Protein AF-A0A483A9W5-F1 (afdb_monomer)

Mean predicted aligned error: 8.2 Å

Sequence (47 aa):
MRFDNITNEQVNKAVALLNDKPRKVLSYKTPKVVFESGIINLFQYQH

Structure (mmCIF, N/CA/C/O backbone):
data_AF-A0A483A9W5-F1
#
_entry.id   AF-A0A483A9W5-F1
#
loop_
_atom_site.group_PDB
_atom_site.id
_atom_site.type_symbol
_atom_site.label_atom_id
_atom_site.label_alt_id
_atom_site.label_comp_id
_atom_site.label_asym_id
_atom_site.label_entity_id
_atom_site.label_seq_id
_atom_site.pdbx_PDB_ins_code
_atom_site.Cartn_x
_atom_site.Cartn_y
_atom_site.Cartn_z
_atom_site.occupancy
_atom_site.B_iso_or_equiv
_atom_site.auth_seq_id
_atom_site.auth_comp_id
_atom_site.auth_asym_id
_atom_site.auth_atom_id
_atom_site.pdbx_PDB_model_num
ATOM 1 N N . MET A 1 1 ? -1.790 -14.295 -20.511 1.00 56.41 1 MET A N 1
ATOM 2 C CA . MET A 1 1 ? -1.635 -12.847 -20.246 1.00 56.41 1 MET A CA 1
ATOM 3 C C . MET A 1 1 ? -0.148 -12.542 -20.291 1.00 56.41 1 MET A C 1
ATOM 5 O O . MET A 1 1 ? 0.586 -13.222 -19.589 1.00 56.41 1 MET A O 1
ATOM 9 N N . ARG A 1 2 ? 0.308 -11.626 -21.155 1.00 61.00 2 ARG A N 1
ATOM 10 C CA . ARG A 1 2 ? 1.712 -11.183 -21.180 1.00 61.00 2 ARG A CA 1
ATOM 11 C C . ARG A 1 2 ? 1.843 -9.961 -20.279 1.00 61.00 2 ARG A C 1
ATOM 13 O O . ARG A 1 2 ? 1.253 -8.928 -20.580 1.00 61.00 2 ARG A O 1
ATOM 20 N N . PHE A 1 3 ? 2.573 -10.106 -19.179 1.00 67.69 3 PHE A N 1
ATOM 21 C CA . PHE A 1 3 ? 2.911 -9.005 -18.268 1.00 67.69 3 PHE A CA 1
ATOM 22 C C . PHE A 1 3 ? 4.244 -8.336 -18.640 1.00 67.69 3 PHE A C 1
ATOM 24 O O . PHE A 1 3 ? 4.664 -7.392 -17.982 1.00 67.69 3 PHE A O 1
ATOM 31 N N . ASP A 1 4 ? 4.867 -8.790 -19.730 1.00 75.25 4 ASP A N 1
ATOM 32 C CA . ASP A 1 4 ? 6.227 -8.445 -20.160 1.00 75.25 4 ASP A CA 1
ATOM 33 C C . ASP A 1 4 ? 6.434 -6.945 -20.457 1.00 75.25 4 ASP A C 1
ATOM 35 O O . ASP A 1 4 ? 7.567 -6.482 -20.516 1.00 75.25 4 ASP A O 1
ATOM 39 N N . ASN A 1 5 ? 5.349 -6.173 -20.602 1.00 81.88 5 ASN A N 1
ATOM 40 C CA . ASN A 1 5 ? 5.381 -4.738 -20.904 1.00 81.88 5 ASN A CA 1
ATOM 41 C C . ASN A 1 5 ? 4.995 -3.839 -19.716 1.00 81.88 5 ASN A C 1
ATOM 43 O O . ASN A 1 5 ? 4.797 -2.640 -19.909 1.00 81.88 5 ASN A O 1
ATOM 47 N N . ILE A 1 6 ? 4.834 -4.387 -1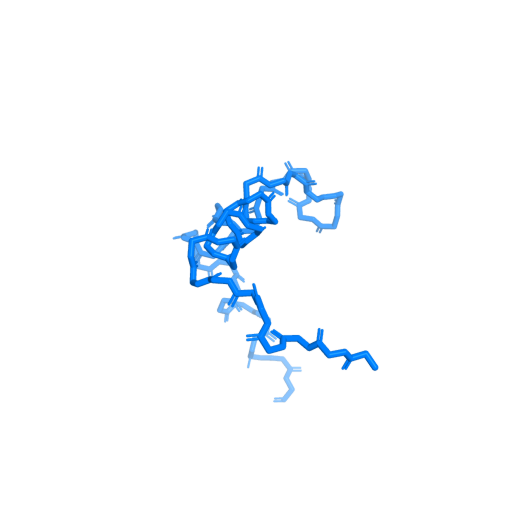8.506 1.00 88.56 6 ILE A N 1
ATOM 48 C CA . ILE A 1 6 ? 4.551 -3.561 -17.327 1.00 88.56 6 ILE A CA 1
ATOM 49 C C . ILE A 1 6 ? 5.861 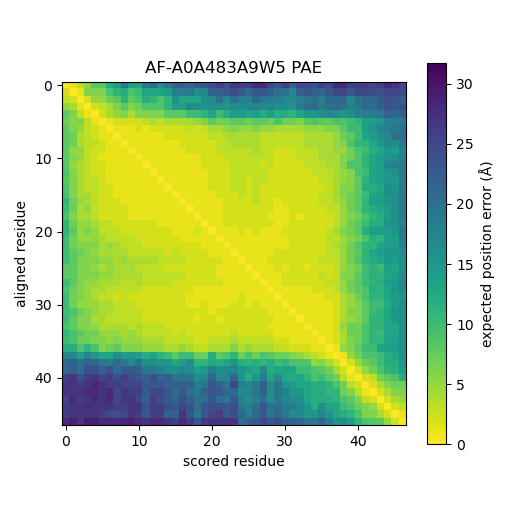-2.982 -16.800 1.00 88.56 6 ILE A C 1
ATOM 51 O O . ILE A 1 6 ? 6.759 -3.711 -16.384 1.00 88.56 6 ILE A O 1
ATOM 55 N N . THR A 1 7 ? 5.958 -1.656 -16.777 1.00 90.44 7 THR A N 1
ATOM 56 C CA . THR A 1 7 ? 7.113 -0.970 -16.197 1.00 90.44 7 THR A CA 1
ATOM 57 C C . THR A 1 7 ? 7.024 -0.942 -14.673 1.00 90.44 7 THR A C 1
ATOM 59 O O . THR A 1 7 ? 5.938 -0.919 -14.088 1.00 90.44 7 THR A O 1
ATOM 62 N N . ASN A 1 8 ? 8.175 -0.842 -14.005 1.00 91.69 8 ASN A N 1
ATOM 63 C CA . ASN A 1 8 ? 8.223 -0.645 -12.552 1.00 91.69 8 ASN A CA 1
ATOM 64 C C . ASN A 1 8 ? 7.438 0.598 -12.110 1.00 91.69 8 ASN A C 1
ATOM 66 O O . ASN A 1 8 ? 6.833 0.602 -11.044 1.00 91.69 8 ASN A O 1
ATOM 70 N N . GLU A 1 9 ? 7.398 1.644 -12.937 1.00 93.88 9 GLU A N 1
ATOM 71 C CA . GLU A 1 9 ? 6.604 2.840 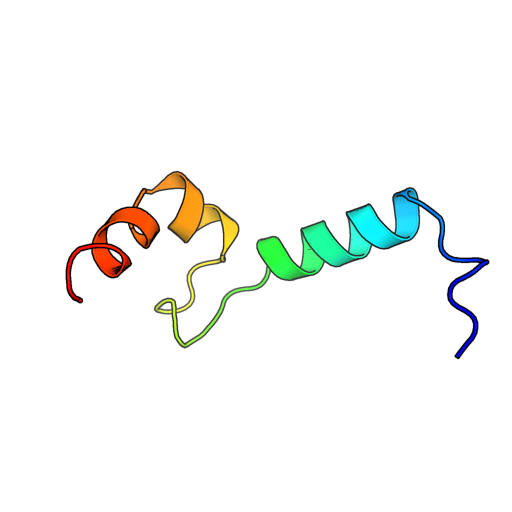-12.656 1.00 93.88 9 GLU A CA 1
ATOM 72 C C . GLU A 1 9 ? 5.103 2.526 -12.602 1.00 93.88 9 GLU A C 1
ATOM 74 O O . GLU A 1 9 ? 4.404 2.989 -11.700 1.00 93.88 9 GLU A O 1
ATOM 79 N N . GLN A 1 10 ? 4.603 1.709 -13.531 1.00 93.25 10 GLN A N 1
ATOM 80 C CA . GLN A 1 10 ? 3.204 1.282 -13.540 1.00 93.25 10 GLN A CA 1
ATOM 81 C C . GLN A 1 10 ? 2.877 0.409 -12.324 1.00 93.25 10 GLN A C 1
ATOM 83 O O . GLN A 1 10 ? 1.832 0.608 -11.702 1.00 93.25 10 GLN A O 1
ATOM 88 N N . VAL A 1 11 ? 3.785 -0.497 -11.938 1.00 93.06 11 VAL A N 1
ATOM 89 C CA . VAL A 1 11 ? 3.644 -1.292 -10.707 1.00 93.06 11 VAL A CA 1
ATOM 90 C C . VAL A 1 11 ? 3.587 -0.377 -9.486 1.00 93.06 11 VAL A C 1
ATOM 92 O O . VAL A 1 11 ? 2.649 -0.464 -8.697 1.00 93.06 11 VAL A O 1
ATOM 95 N N . ASN A 1 12 ? 4.536 0.549 -9.357 1.00 94.81 12 ASN A N 1
ATOM 96 C CA . ASN A 1 12 ? 4.617 1.458 -8.215 1.00 94.81 12 ASN A CA 1
ATOM 97 C C . ASN A 1 12 ? 3.372 2.345 -8.102 1.00 94.81 12 ASN A C 1
ATOM 99 O O . ASN A 1 12 ? 2.841 2.521 -7.005 1.00 94.81 12 ASN A O 1
ATOM 103 N N . LYS A 1 13 ? 2.855 2.846 -9.231 1.00 96.12 13 LYS A N 1
ATOM 104 C CA . LYS A 1 13 ? 1.592 3.597 -9.278 1.00 96.12 13 LYS A CA 1
ATOM 105 C C . LYS A 1 13 ? 0.416 2.756 -8.784 1.00 96.12 13 LYS A C 1
ATOM 107 O O . LYS A 1 13 ? -0.362 3.225 -7.957 1.0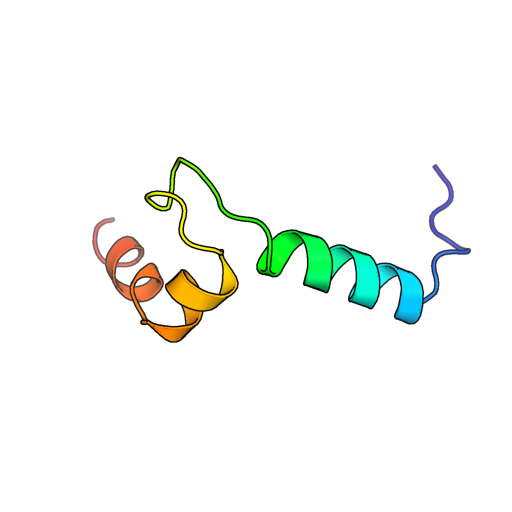0 96.12 13 LYS A O 1
ATOM 112 N N . ALA A 1 14 ? 0.292 1.514 -9.249 1.00 95.19 14 ALA A N 1
ATOM 113 C CA . ALA A 1 14 ? -0.779 0.622 -8.810 1.00 95.19 14 ALA A CA 1
ATOM 114 C C . ALA A 1 14 ? -0.681 0.298 -7.310 1.00 95.19 14 ALA A C 1
ATOM 116 O O . ALA A 1 14 ? -1.685 0.344 -6.600 1.00 95.19 14 ALA A O 1
ATOM 117 N N . VAL A 1 15 ? 0.526 0.024 -6.812 1.00 95.12 15 VAL A N 1
ATOM 118 C CA . VAL A 1 15 ? 0.776 -0.254 -5.392 1.00 95.12 15 VAL A CA 1
ATOM 119 C C . VAL A 1 15 ? 0.423 0.954 -4.523 1.00 95.12 15 VAL A C 1
ATOM 121 O O . VAL A 1 15 ? -0.273 0.788 -3.523 1.00 95.12 15 VAL A O 1
ATOM 124 N N . ALA A 1 16 ? 0.821 2.167 -4.920 1.00 95.94 16 ALA A N 1
ATOM 125 C CA . ALA A 1 16 ? 0.461 3.392 -4.205 1.00 95.94 16 ALA A CA 1
ATOM 126 C C . ALA A 1 16 ? -1.064 3.552 -4.096 1.00 95.94 16 ALA A C 1
ATOM 128 O O . ALA A 1 16 ? -1.598 3.688 -2.997 1.00 95.94 16 ALA A O 1
ATOM 129 N N . LEU A 1 17 ? -1.787 3.397 -5.212 1.00 96.69 17 LEU A N 1
ATOM 130 C CA . LEU A 1 17 ? -3.253 3.466 -5.223 1.00 96.69 17 LEU A CA 1
ATOM 131 C C . LEU A 1 17 ? -3.904 2.426 -4.302 1.00 96.69 17 LEU A C 1
ATOM 133 O O . LEU A 1 17 ? -4.915 2.710 -3.661 1.00 96.69 17 LEU A O 1
ATOM 137 N N . LEU A 1 18 ? -3.354 1.213 -4.231 1.00 95.62 18 LEU A N 1
ATOM 138 C CA . LEU A 1 18 ? -3.874 0.165 -3.353 1.00 95.62 18 LEU A CA 1
ATOM 139 C C . LEU A 1 18 ? -3.628 0.472 -1.874 1.00 95.62 18 LEU A C 1
ATOM 141 O O . LEU A 1 18 ? -4.523 0.220 -1.060 1.00 95.62 18 LEU A O 1
ATOM 145 N N . ASN A 1 19 ? -2.449 1.007 -1.553 1.00 95.31 19 ASN A N 1
ATOM 146 C CA . ASN A 1 19 ? -2.011 1.313 -0.194 1.00 95.31 19 ASN A CA 1
ATOM 147 C C . ASN A 1 19 ? -2.671 2.563 0.385 1.00 95.31 19 ASN A C 1
ATOM 149 O O . ASN A 1 19 ? -2.866 2.619 1.599 1.00 95.31 19 ASN A O 1
ATOM 153 N N . ASP A 1 20 ? -3.059 3.509 -0.469 1.00 95.75 20 ASP A N 1
ATOM 154 C CA . ASP A 1 20 ? -3.725 4.753 -0.075 1.00 95.75 20 ASP A CA 1
ATOM 155 C C . ASP A 1 20 ? -5.257 4.646 -0.110 1.00 95.75 20 ASP A C 1
ATOM 157 O O . ASP A 1 20 ? -5.957 5.547 0.346 1.00 95.75 20 ASP A O 1
ATOM 161 N N . LYS A 1 21 ? -5.816 3.532 -0.605 1.00 96.94 21 LYS A N 1
ATOM 162 C CA . LYS A 1 21 ? -7.269 3.324 -0.663 1.00 96.94 21 LYS A CA 1
ATOM 163 C C . LYS A 1 21 ? -7.841 2.873 0.691 1.00 96.94 21 LYS A C 1
ATOM 165 O O . LYS A 1 21 ? -7.496 1.781 1.154 1.00 96.94 21 LYS A O 1
ATOM 170 N N . PRO A 1 22 ? -8.800 3.616 1.280 1.00 96.50 22 PRO A N 1
ATOM 171 C CA . PRO A 1 22 ? -9.551 3.191 2.461 1.00 96.50 22 PRO A CA 1
ATOM 172 C C . PRO A 1 22 ? -10.246 1.838 2.282 1.00 96.50 22 PRO A C 1
ATOM 174 O O . PRO A 1 22 ? -10.852 1.566 1.240 1.00 96.50 22 PRO A O 1
ATOM 177 N N . ARG A 1 23 ? -10.210 0.986 3.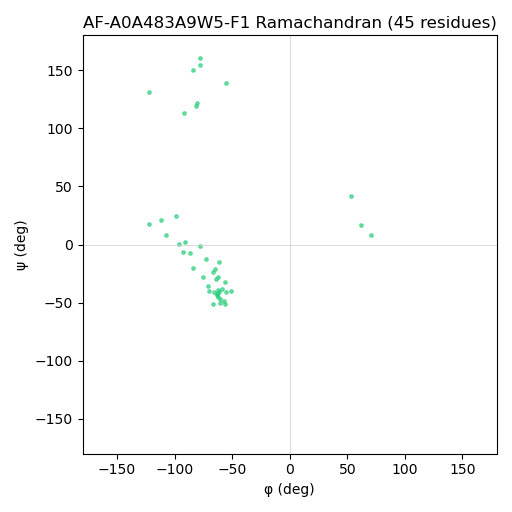312 1.00 95.94 23 ARG A N 1
ATOM 178 C CA . ARG A 1 23 ? -10.874 -0.328 3.303 1.00 95.94 23 ARG A CA 1
ATOM 179 C C . ARG A 1 23 ? -11.862 -0.439 4.455 1.00 95.94 23 ARG A C 1
ATOM 181 O O . ARG A 1 23 ? -11.502 -0.210 5.603 1.00 95.94 23 ARG A O 1
ATOM 188 N N . LYS A 1 24 ? -13.090 -0.884 4.171 1.00 94.81 24 LYS A N 1
ATOM 189 C CA . LYS A 1 24 ? -14.126 -1.104 5.198 1.00 94.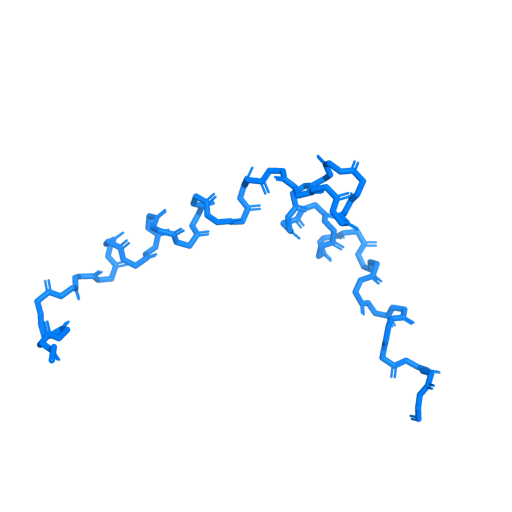81 24 LYS A CA 1
ATOM 190 C C . LYS A 1 24 ? -13.654 -2.048 6.314 1.00 94.81 24 LYS A C 1
ATOM 192 O O . LYS A 1 24 ? -13.896 -1.764 7.478 1.00 94.81 24 LYS A O 1
ATOM 197 N N . VAL A 1 25 ? -12.933 -3.120 5.963 1.00 92.06 25 VAL A N 1
ATOM 198 C CA . VAL A 1 25 ? -12.374 -4.097 6.925 1.00 92.06 25 VAL A CA 1
ATOM 199 C C . VAL A 1 25 ? -11.319 -3.491 7.858 1.00 92.06 25 VAL A C 1
ATOM 201 O O . VAL A 1 25 ? -11.086 -4.003 8.942 1.00 92.06 25 VAL A O 1
ATOM 204 N N . LEU A 1 26 ? -10.716 -2.370 7.460 1.00 90.81 26 LEU A N 1
ATOM 205 C CA . LEU A 1 26 ? -9.752 -1.618 8.259 1.00 90.81 26 LEU A CA 1
ATOM 206 C C . LEU A 1 26 ? -10.415 -0.422 8.959 1.00 90.81 26 LEU A C 1
ATOM 208 O O . LEU A 1 26 ? -9.758 0.583 9.222 1.00 90.81 26 LEU A O 1
ATOM 212 N N . SER A 1 27 ? -11.729 -0.477 9.192 1.00 93.44 27 SER A N 1
ATOM 213 C CA . SER A 1 27 ? -12.517 0.647 9.717 1.00 93.44 27 SER A CA 1
ATOM 214 C C . SER A 1 27 ? -12.336 1.922 8.888 1.00 93.44 27 SER A C 1
ATOM 216 O O . SER A 1 27 ? -12.171 3.013 9.425 1.00 93.44 27 SER A O 1
ATOM 218 N N . TYR A 1 28 ? -12.315 1.764 7.561 1.00 94.25 28 TYR A N 1
ATOM 219 C CA . TYR A 1 28 ? -12.054 2.823 6.581 1.00 94.25 28 TYR A CA 1
ATOM 220 C C . TYR A 1 28 ? -10.667 3.482 6.686 1.00 94.25 28 TYR A C 1
ATOM 222 O O . TYR A 1 28 ? -10.433 4.519 6.071 1.00 94.25 28 TYR A O 1
ATOM 230 N N . LYS A 1 29 ? -9.705 2.863 7.378 1.00 93.69 29 LYS A N 1
ATOM 231 C CA . LYS A 1 29 ? -8.289 3.238 7.279 1.00 93.69 29 LYS A CA 1
ATOM 232 C C . LYS A 1 29 ? -7.670 2.682 5.996 1.00 93.69 29 LYS A C 1
ATOM 234 O O . LYS A 1 29 ? -8.192 1.746 5.378 1.00 93.69 29 LYS A O 1
ATOM 239 N N . THR A 1 30 ? -6.550 3.269 5.592 1.00 95.88 30 THR A N 1
ATOM 240 C CA . THR A 1 30 ? -5.756 2.780 4.464 1.00 95.88 30 THR A CA 1
ATOM 241 C C . THR A 1 30 ? -4.808 1.666 4.930 1.00 95.88 30 THR A C 1
ATOM 243 O O . THR A 1 30 ? -4.390 1.674 6.094 1.00 95.88 30 THR A O 1
ATOM 246 N N . PRO A 1 31 ? -4.448 0.702 4.062 1.00 94.38 31 PRO A N 1
ATOM 247 C CA . PRO A 1 31 ? -3.447 -0.313 4.387 1.00 94.38 31 PRO A CA 1
ATOM 248 C C . PRO A 1 31 ? -2.139 0.277 4.920 1.00 94.38 31 PRO A C 1
ATOM 250 O O . PRO A 1 31 ? -1.601 -0.236 5.898 1.00 94.38 31 PRO A O 1
ATO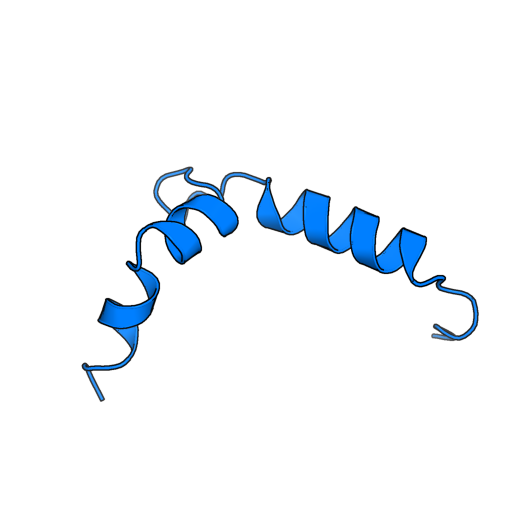M 253 N N . LYS A 1 32 ? -1.682 1.395 4.341 1.00 94.00 32 LYS A N 1
ATOM 254 C CA . LYS A 1 32 ? -0.486 2.116 4.790 1.00 94.00 32 LYS A CA 1
ATOM 255 C C . LYS A 1 32 ? -0.571 2.526 6.265 1.00 94.00 32 LYS A C 1
ATOM 257 O O . LYS A 1 32 ? 0.300 2.168 7.048 1.00 94.00 32 LYS A O 1
ATOM 262 N N . VAL A 1 33 ? -1.664 3.182 6.665 1.00 92.88 33 VAL A N 1
ATOM 263 C CA . VAL A 1 33 ? -1.879 3.637 8.053 1.00 92.88 33 VAL A CA 1
ATOM 264 C C . VAL A 1 33 ? -1.939 2.463 9.034 1.00 92.88 33 VAL A C 1
ATOM 266 O O . VAL A 1 33 ? -1.429 2.540 10.151 1.00 92.88 33 VAL A O 1
ATOM 269 N N . VAL A 1 34 ? -2.570 1.355 8.644 1.00 91.56 34 VAL A N 1
ATOM 270 C CA . VAL A 1 34 ? -2.679 0.166 9.504 1.00 91.56 34 VAL A CA 1
ATOM 271 C C . VAL A 1 34 ? -1.332 -0.544 9.664 1.00 91.56 34 VAL A C 1
ATOM 273 O O . VAL A 1 34 ? -1.023 -1.023 10.753 1.00 91.56 34 VAL A O 1
ATOM 276 N N . PHE A 1 35 ? -0.514 -0.569 8.612 1.00 89.00 35 PHE A N 1
ATOM 277 C CA . PHE A 1 35 ? 0.846 -1.095 8.671 1.00 89.00 35 PHE A CA 1
ATOM 278 C C . PHE A 1 35 ? 1.755 -0.231 9.557 1.00 89.00 35 PHE A C 1
ATOM 280 O O . PHE A 1 35 ? 2.363 -0.746 10.491 1.00 89.00 35 PHE A O 1
ATOM 287 N N . GLU A 1 36 ? 1.782 1.085 9.332 1.00 88.50 36 GLU A N 1
ATOM 288 C CA . GLU A 1 36 ? 2.612 2.034 10.093 1.00 88.50 36 GLU A CA 1
ATOM 289 C C . GLU A 1 36 ? 2.228 2.112 11.579 1.00 88.50 36 GLU A C 1
ATOM 291 O O . GLU A 1 36 ? 3.081 2.345 12.430 1.00 88.50 36 GLU A O 1
ATOM 296 N N . SER A 1 37 ? 0.958 1.868 11.915 1.00 87.25 37 SER A N 1
ATOM 297 C CA . SER A 1 37 ? 0.492 1.814 13.309 1.00 87.25 37 SER A CA 1
ATOM 298 C C . SER A 1 37 ? 0.824 0.503 14.034 1.00 87.25 37 SER A C 1
ATOM 300 O O . SER A 1 37 ? 0.482 0.360 15.206 1.00 87.25 37 SER A O 1
ATOM 302 N N . GLY A 1 38 ? 1.460 -0.468 13.366 1.00 77.50 38 GLY A N 1
ATOM 303 C CA . GLY A 1 38 ? 1.851 -1.743 13.972 1.00 77.50 38 GLY A CA 1
ATOM 304 C C . GLY A 1 38 ? 0.683 -2.680 14.301 1.00 77.50 38 GLY A C 1
ATOM 305 O O . GLY A 1 38 ? 0.894 -3.726 14.910 1.00 77.50 38 GLY A O 1
ATOM 306 N N . ILE A 1 39 ? -0.545 -2.360 13.872 1.00 65.06 39 ILE A N 1
ATOM 307 C CA . ILE A 1 39 ? -1.749 -3.174 14.124 1.00 65.06 39 ILE A CA 1
ATOM 308 C C . ILE A 1 39 ? -1.630 -4.564 13.476 1.00 65.06 39 ILE A C 1
ATOM 310 O O . ILE A 1 39 ? -2.182 -5.539 13.980 1.00 65.06 39 ILE A O 1
ATOM 314 N N . ILE A 1 40 ? -0.861 -4.688 12.391 1.00 58.59 40 ILE A N 1
ATOM 315 C CA . ILE A 1 40 ? -0.622 -5.969 11.706 1.00 58.59 40 ILE A CA 1
ATOM 316 C C . ILE A 1 40 ? 0.189 -6.950 12.576 1.00 58.59 40 ILE A C 1
ATOM 318 O O . ILE A 1 40 ? 0.008 -8.158 12.440 1.00 58.59 40 ILE A O 1
ATOM 322 N N . ASN A 1 41 ?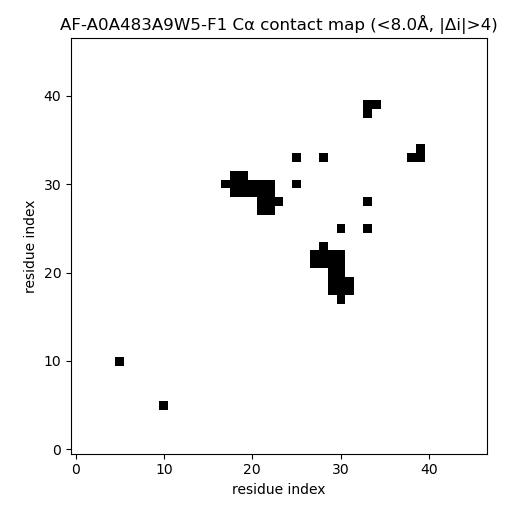 0.967 -6.467 13.554 1.00 54.69 41 ASN A N 1
ATOM 323 C CA . ASN A 1 41 ? 1.702 -7.334 14.483 1.00 54.69 41 ASN A CA 1
ATOM 324 C C . ASN A 1 41 ? 0.796 -8.033 15.516 1.00 54.69 41 ASN A C 1
ATOM 326 O O . ASN A 1 41 ? 1.242 -8.971 16.166 1.00 54.69 41 ASN A O 1
ATOM 330 N N . LEU A 1 42 ? -0.473 -7.630 15.666 1.00 51.75 42 LEU A N 1
ATOM 331 C CA . LEU A 1 42 ? -1.419 -8.275 16.593 1.00 51.75 42 LEU A CA 1
ATOM 332 C C . LEU A 1 42 ? -2.106 -9.515 16.000 1.00 51.75 42 LEU A C 1
ATOM 334 O O . LEU A 1 42 ? -2.589 -10.357 16.751 1.00 51.75 42 LEU A O 1
ATOM 338 N N . PHE A 1 43 ? -2.128 -9.664 14.672 1.00 51.47 43 PHE A N 1
ATOM 339 C CA . PHE A 1 43 ? -2.752 -10.817 14.009 1.00 51.47 43 PHE A CA 1
ATOM 340 C C . PHE A 1 43 ? -1.814 -12.027 13.858 1.00 51.47 43 PHE A C 1
ATOM 342 O O . PHE A 1 43 ? -2.271 -13.090 13.449 1.00 51.47 43 PHE A O 1
ATOM 349 N N . GLN A 1 44 ? -0.523 -11.895 14.192 1.00 49.44 44 GLN A N 1
ATOM 350 C CA . GLN A 1 44 ? 0.460 -12.985 14.079 1.00 49.44 44 GLN A CA 1
ATOM 351 C C . GLN A 1 44 ? 0.698 -13.779 15.378 1.00 49.44 44 GLN A C 1
ATOM 353 O O . GLN A 1 44 ? 1.478 -14.722 15.360 1.00 49.44 44 GLN A O 1
ATOM 358 N N . TYR A 1 45 ? 0.014 -13.457 16.485 1.00 48.12 45 TYR A N 1
ATOM 359 C CA . TYR A 1 45 ? 0.206 -14.125 17.788 1.00 48.12 45 TYR A CA 1
ATOM 360 C C . TYR A 1 45 ? -0.988 -14.973 18.264 1.00 48.12 45 TYR A C 1
ATOM 362 O O . TYR A 1 45 ? -1.115 -15.229 19.460 1.00 48.12 45 TYR A O 1
ATOM 370 N N . GLN A 1 46 ? -1.888 -15.401 17.370 1.00 44.72 46 GLN A N 1
ATOM 371 C CA . GLN A 1 46 ? -3.089 -16.169 17.756 1.00 44.72 46 GLN A CA 1
ATOM 372 C C . GLN A 1 46 ? -3.238 -17.554 17.097 1.00 44.72 46 GLN A C 1
ATOM 374 O O . GLN A 1 46 ? -4.323 -18.127 17.165 1.00 44.72 46 GLN A O 1
ATOM 379 N N . HIS A 1 47 ? -2.173 -18.133 16.533 1.00 45.47 47 HIS A N 1
ATOM 380 C CA . HIS A 1 47 ? -2.153 -19.547 16.132 1.00 45.47 47 HIS A CA 1
ATOM 381 C C . HIS A 1 47 ? -0.849 -20.225 16.536 1.00 45.47 47 HIS A C 1
ATOM 383 O O . HIS A 1 47 ? 0.218 -19.660 16.211 1.00 45.47 47 HIS A O 1
#

Solvent-accessible surface area (backbone atoms only — not comparable to full-atom values): 2970 Å² total; per-residue (Å²): 134,86,68,89,80,68,47,71,66,58,52,51,52,52,50,49,55,57,33,68,40,60,31,73,94,55,77,54,38,24,56,50,59,43,53,78,68,51,58,64,68,67,74,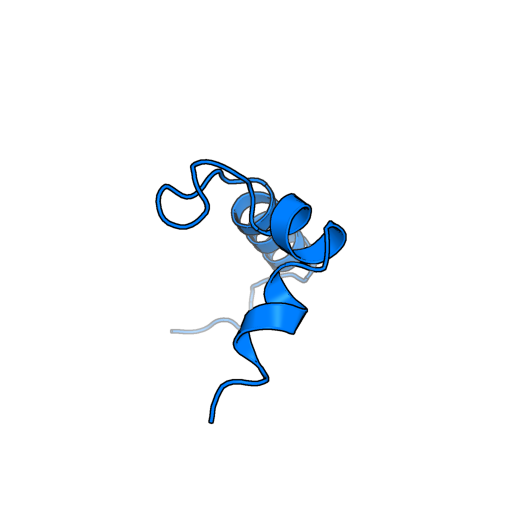71,76,79,124

Foldseek 3Di:
DDPVPQDPVNVVVVVVCQQCAFDVVVVRHGVVVCVVVCVVVVVVPDD

pLDDT: mean 82.6, std 17.37, range [44.72, 96.94]

Radius of gyration: 14.46 Å; Cα contacts (8 Å, |Δi|>4): 25; chains: 1; bounding box: 22×24×39 Å

Secondary structure (DSSP, 8-state):
---TT--HHHHHHHHHHHHHS--GGGTT--HHHHHHTTGGGGTTS--